Protein AF-A0A2D7VYM7-F1 (afdb_monomer_lite)

Secondary structure (DSSP, 8-state):
-PPPHHHHHHHHHHTS-EEESSTTGGGS-GGG---EEEHHHHHT--HHHHHHHHHHHHHHHHTT-S--PPPHHHHHHHTT-

Foldseek 3Di:
DDDDPVRVVVCVVVPFAKDALDPCLVVDDPLQHFDIATPQLSVPDDPVLSVVRRVQSNVCSVVVHPDGDHDPVSVVRRVVD

pLDDT: mean 92.01, std 3.01, range [81.81, 96.0]

Radius of gyration: 14.38 Å; chains: 1; bounding box: 34×25×43 Å

Structure (mmCIF, N/CA/C/O backbone):
data_AF-A0A2D7VYM7-F1
#
_entry.id   AF-A0A2D7VYM7-F1
#
loop_
_atom_site.group_PDB
_atom_site.id
_atom_site.type_symbol
_atom_site.label_atom_id
_atom_site.label_alt_id
_atom_site.label_comp_id
_atom_site.label_asym_id
_atom_site.label_entity_id
_atom_site.label_seq_id
_atom_site.pdbx_PDB_ins_code
_atom_site.Cartn_x
_atom_site.Cartn_y
_atom_site.Cartn_z
_atom_site.occupancy
_atom_site.B_iso_or_equiv
_atom_site.auth_seq_id
_atom_site.auth_comp_id
_atom_site.auth_asym_id
_atom_site.auth_atom_id
_atom_site.pdbx_PDB_model_num
ATOM 1 N N . MET A 1 1 ? -14.744 -8.787 30.319 1.00 81.81 1 MET A N 1
ATOM 2 C CA . MET A 1 1 ? -14.453 -7.332 30.248 1.00 81.81 1 MET A CA 1
ATOM 3 C C . MET A 1 1 ? -14.644 -6.812 28.830 1.00 81.81 1 MET A C 1
ATOM 5 O O . MET A 1 1 ? -14.203 -7.463 27.888 1.00 81.81 1 MET A O 1
ATOM 9 N N . ALA A 1 2 ? -15.259 -5.639 28.666 1.00 90.69 2 ALA A N 1
ATOM 10 C CA . ALA A 1 2 ? -15.327 -4.969 27.369 1.00 90.69 2 ALA A CA 1
ATOM 11 C C . ALA A 1 2 ? -13.957 -4.379 26.982 1.00 90.69 2 ALA A C 1
ATOM 13 O O . ALA A 1 2 ? -13.259 -3.805 27.814 1.00 90.69 2 ALA A O 1
ATOM 14 N N . LEU A 1 3 ? -13.572 -4.502 25.708 1.00 94.31 3 LEU A N 1
ATOM 15 C CA . LEU A 1 3 ? -12.307 -3.951 25.208 1.00 94.31 3 LEU A CA 1
ATOM 16 C C . LEU A 1 3 ? -12.304 -2.414 25.256 1.00 94.31 3 LEU A C 1
ATOM 18 O O . LEU A 1 3 ? -13.257 -1.771 24.798 1.00 94.31 3 LEU A O 1
ATOM 22 N N . LYS A 1 4 ? -11.188 -1.820 25.700 1.00 96.00 4 LYS A N 1
ATOM 23 C CA . LYS A 1 4 ? -10.942 -0.371 25.606 1.00 96.00 4 LYS A CA 1
ATOM 24 C C . LYS A 1 4 ? -10.899 0.070 24.136 1.00 96.00 4 LYS A C 1
ATOM 26 O O . LYS A 1 4 ? -10.583 -0.718 23.242 1.00 96.00 4 LYS A O 1
ATOM 31 N N . LYS A 1 5 ? -11.168 1.353 23.862 1.00 93.94 5 LYS A N 1
ATOM 32 C CA . LYS A 1 5 ? -11.164 1.910 22.489 1.00 93.94 5 LYS A CA 1
ATOM 33 C C . LYS A 1 5 ? -9.845 1.639 21.744 1.00 93.94 5 LYS A C 1
ATOM 35 O O . LYS A 1 5 ? -9.874 1.236 20.582 1.00 93.94 5 LYS A O 1
ATOM 40 N N . SER A 1 6 ? -8.703 1.781 22.420 1.00 94.12 6 SER A N 1
ATOM 41 C CA . SER A 1 6 ? -7.376 1.478 21.860 1.00 94.12 6 SER A CA 1
ATOM 42 C C . SER A 1 6 ? -7.221 0.001 21.485 1.00 94.12 6 SER A C 1
ATOM 44 O O . SER A 1 6 ? -6.758 -0.307 20.390 1.00 94.12 6 SER A O 1
ATOM 46 N N . GLN A 1 7 ? -7.689 -0.913 22.339 1.00 95.62 7 GLN A N 1
ATOM 47 C CA . GLN A 1 7 ? -7.654 -2.357 22.088 1.00 95.62 7 GLN A CA 1
ATOM 48 C C . GLN A 1 7 ? -8.568 -2.760 20.924 1.00 95.62 7 GLN A C 1
ATOM 50 O O . GLN A 1 7 ? -8.182 -3.592 20.106 1.00 95.62 7 GLN A O 1
ATOM 55 N N . LYS A 1 8 ? -9.751 -2.141 20.795 1.00 94.00 8 LYS A N 1
ATOM 56 C CA . LYS A 1 8 ? -10.641 -2.341 19.636 1.00 94.00 8 LYS A CA 1
ATOM 57 C C . LYS A 1 8 ? -9.968 -1.897 18.332 1.00 94.00 8 LYS A C 1
ATOM 59 O O . LYS A 1 8 ? -10.012 -2.629 17.346 1.00 94.00 8 LYS A O 1
ATOM 64 N N . SER A 1 9 ? -9.316 -0.731 18.339 1.00 90.31 9 SER A N 1
ATOM 65 C CA . SER A 1 9 ? -8.564 -0.216 17.185 1.00 90.31 9 SER A CA 1
ATOM 66 C C . SER A 1 9 ? -7.400 -1.136 16.807 1.00 90.31 9 SER A C 1
ATOM 68 O O . SER A 1 9 ? -7.263 -1.514 15.643 1.00 90.31 9 SER A O 1
ATOM 70 N N . LEU A 1 10 ? -6.620 -1.582 17.797 1.00 92.56 10 LEU A N 1
ATOM 71 C CA . LEU A 1 10 ? -5.522 -2.522 17.585 1.00 92.56 10 LEU A CA 1
ATOM 72 C C . LEU A 1 10 ? -6.029 -3.846 17.011 1.00 92.56 10 LEU A C 1
ATOM 74 O O . LEU A 1 10 ? -5.494 -4.296 16.006 1.00 92.56 1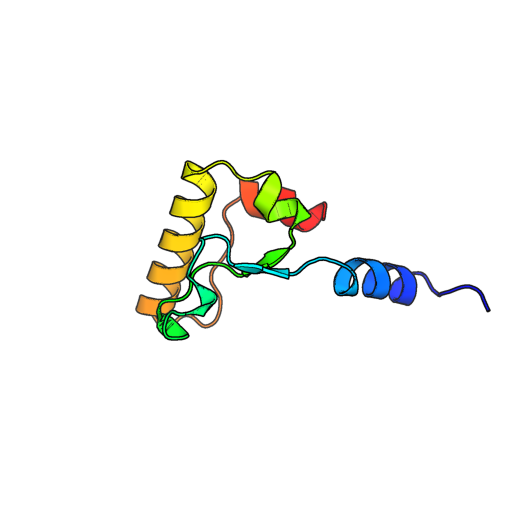0 LEU A O 1
ATOM 78 N N . LYS A 1 11 ? -7.099 -4.421 17.577 1.00 93.50 11 LYS A N 1
ATOM 79 C CA . LYS A 1 11 ? -7.719 -5.657 17.074 1.00 93.50 11 LYS A CA 1
ATOM 80 C C . LYS A 1 11 ? -8.188 -5.510 15.625 1.00 93.50 11 LYS A C 1
ATOM 82 O O . LYS A 1 11 ? -7.978 -6.411 14.818 1.00 93.50 11 LYS A O 1
ATOM 87 N N . LYS A 1 12 ? -8.783 -4.364 15.266 1.00 90.06 12 LYS A N 1
ATOM 88 C CA . LYS A 1 12 ? -9.167 -4.072 13.877 1.00 90.06 12 LYS A CA 1
ATOM 89 C C . LYS A 1 12 ? -7.946 -3.987 12.960 1.00 90.06 12 LYS A C 1
ATOM 91 O O . LYS A 1 12 ? -8.008 -4.471 11.837 1.00 90.06 12 LYS A O 1
ATOM 96 N N . TRP A 1 13 ? -6.855 -3.375 13.417 1.00 89.81 13 TRP A N 1
ATOM 97 C CA . TRP A 1 13 ? -5.626 -3.212 12.640 1.00 89.81 13 TRP A CA 1
ATOM 98 C C . TRP A 1 13 ? -4.848 -4.529 12.460 1.00 89.81 13 TRP A C 1
ATOM 100 O O . TRP A 1 13 ? -4.395 -4.826 11.351 1.00 89.81 13 TRP A O 1
ATOM 110 N N . THR A 1 14 ? -4.737 -5.347 13.512 1.00 91.25 14 THR A N 1
ATOM 111 C CA . THR A 1 14 ? -4.067 -6.658 13.470 1.00 91.25 14 THR A CA 1
ATOM 112 C C . THR A 1 14 ? -4.886 -7.706 12.722 1.00 91.25 14 THR A C 1
ATOM 114 O O . THR A 1 14 ? -4.305 -8.568 12.073 1.00 91.25 14 THR A O 1
ATOM 117 N N . GLY A 1 15 ? -6.218 -7.600 12.734 1.00 91.56 15 GLY A N 1
ATOM 118 C CA . GLY A 1 15 ? -7.113 -8.479 11.976 1.00 91.56 15 GLY A CA 1
ATOM 119 C C . GLY A 1 15 ? -7.137 -8.222 10.464 1.00 91.56 15 GLY A C 1
ATOM 120 O O . GLY A 1 15 ? -7.789 -8.962 9.728 1.00 91.56 15 GLY A O 1
ATOM 121 N N . GLN A 1 16 ? -6.458 -7.184 9.962 1.00 91.06 16 GLN A N 1
ATOM 122 C CA . GLN A 1 16 ? -6.409 -6.937 8.521 1.00 91.06 16 GLN A CA 1
ATOM 123 C C . GLN A 1 16 ? -5.494 -7.956 7.833 1.00 91.06 16 GLN A C 1
ATOM 125 O O . GLN A 1 16 ? -4.389 -8.238 8.283 1.00 91.06 16 GLN A O 1
ATOM 13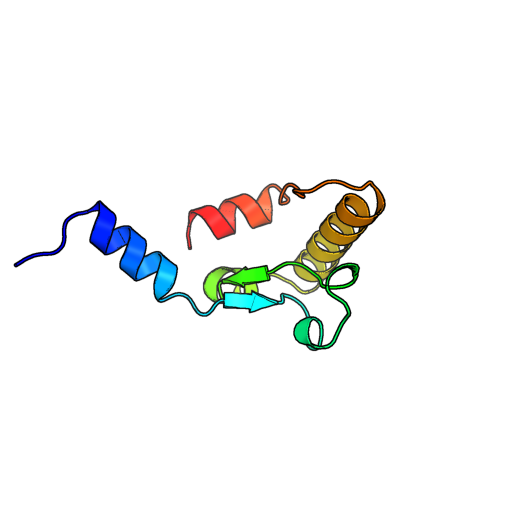0 N N . ASN A 1 17 ? -5.907 -8.454 6.667 1.00 94.31 17 ASN A N 1
ATOM 131 C 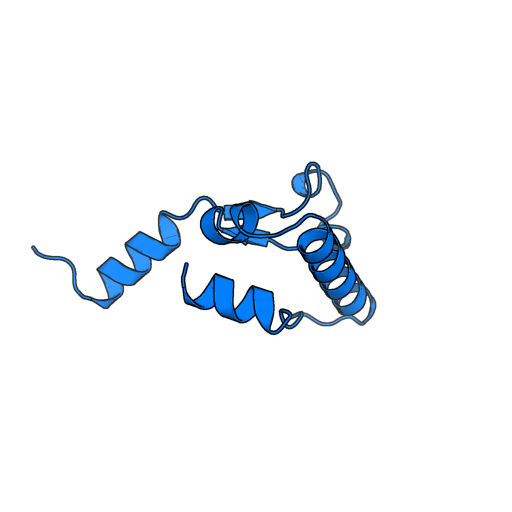CA . ASN A 1 17 ? -5.038 -9.293 5.843 1.00 94.31 17 ASN A CA 1
ATOM 132 C C . ASN A 1 1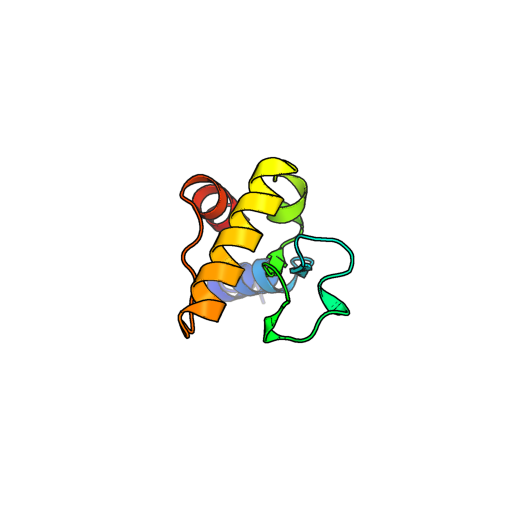7 ? -3.984 -8.420 5.133 1.00 94.31 17 ASN A C 1
ATOM 134 O O . ASN A 1 17 ? -4.256 -7.783 4.104 1.00 94.31 17 ASN A O 1
ATOM 138 N N . TRP A 1 18 ? -2.776 -8.378 5.689 1.00 94.19 18 TRP A N 1
ATOM 139 C CA . TRP A 1 18 ? -1.648 -7.625 5.151 1.00 94.19 18 TRP A CA 1
ATOM 140 C C . TRP A 1 18 ? -0.933 -8.376 4.028 1.00 94.19 18 TRP A C 1
ATOM 142 O O . TRP A 1 18 ? -0.763 -9.588 4.063 1.00 94.19 18 TRP A O 1
ATOM 152 N N . GLY A 1 19 ? -0.500 -7.650 2.999 1.00 95.06 19 GLY A N 1
ATOM 153 C CA . GLY A 1 19 ? 0.239 -8.270 1.908 1.00 95.06 19 GLY A CA 1
ATOM 154 C C . GLY A 1 19 ? 0.813 -7.274 0.915 1.00 95.06 19 GLY A C 1
ATOM 155 O O . GLY A 1 19 ? 0.574 -6.067 0.985 1.00 95.06 19 GLY A O 1
ATOM 156 N N . TYR A 1 20 ? 1.570 -7.790 -0.050 1.00 95.06 20 TYR A N 1
ATOM 157 C CA . TYR A 1 20 ? 2.100 -6.960 -1.124 1.00 95.06 20 TYR A CA 1
ATOM 158 C C . TYR A 1 20 ? 1.025 -6.587 -2.144 1.00 95.06 20 TYR A C 1
ATOM 160 O O . TYR A 1 20 ? 0.039 -7.300 -2.351 1.00 95.06 20 TYR A O 1
ATOM 168 N N . VAL A 1 21 ? 1.230 -5.433 -2.775 1.00 92.31 21 VAL A N 1
ATOM 169 C CA . VAL A 1 21 ? 0.343 -4.889 -3.804 1.00 92.31 21 VAL A CA 1
ATOM 170 C C . VAL A 1 21 ? 0.438 -5.663 -5.122 1.00 92.31 21 VAL A C 1
ATOM 172 O O . VAL A 1 21 ? -0.584 -5.859 -5.778 1.00 92.31 21 VAL A O 1
ATOM 175 N N . SER A 1 22 ? 1.641 -6.094 -5.518 1.00 89.06 22 SER A N 1
ATOM 176 C CA . SER A 1 22 ? 1.846 -6.904 -6.724 1.00 89.06 22 SER A CA 1
ATOM 177 C C . SER A 1 22 ? 1.965 -8.380 -6.368 1.00 89.06 22 SER A C 1
ATOM 179 O O . SER A 1 22 ? 2.655 -8.739 -5.409 1.00 89.06 22 SER A O 1
ATOM 181 N N . LYS A 1 23 ? 1.372 -9.247 -7.198 1.00 86.12 23 LYS A N 1
ATOM 182 C CA . LYS A 1 23 ? 1.651 -10.688 -7.152 1.00 86.12 23 LYS A CA 1
ATOM 183 C C . LYS A 1 23 ? 3.161 -10.915 -7.340 1.00 86.12 23 LYS A C 1
ATOM 185 O O . LYS A 1 23 ? 3.820 -10.172 -8.070 1.00 86.12 23 LYS A O 1
ATOM 190 N N . GLY A 1 24 ? 3.715 -11.882 -6.609 1.00 86.56 24 GLY A N 1
ATOM 191 C CA . GLY A 1 24 ? 5.137 -12.243 -6.664 1.00 86.56 24 GLY A CA 1
ATOM 192 C C . GLY A 1 24 ? 6.105 -11.309 -5.924 1.00 86.56 24 GLY A C 1
ATOM 193 O O . GLY A 1 24 ? 7.277 -11.649 -5.803 1.00 86.56 24 GLY A O 1
ATOM 194 N N . ASP A 1 25 ? 5.664 -10.168 -5.373 1.00 89.75 25 ASP A N 1
ATOM 195 C CA . ASP A 1 25 ? 6.570 -9.260 -4.644 1.00 89.75 25 ASP A CA 1
ATOM 196 C C . ASP A 1 25 ? 7.180 -9.903 -3.388 1.00 89.75 25 ASP A C 1
ATOM 198 O O . ASP A 1 25 ? 8.301 -9.559 -3.026 1.00 89.75 25 ASP A O 1
ATOM 202 N N . ALA A 1 26 ? 6.498 -10.863 -2.756 1.00 89.56 26 ALA A N 1
ATOM 203 C CA . ALA A 1 26 ? 7.038 -11.599 -1.610 1.00 89.56 26 ALA A CA 1
ATOM 204 C C . ALA A 1 26 ? 8.305 -12.402 -1.960 1.00 89.56 26 ALA A C 1
ATOM 206 O O . ALA A 1 26 ? 9.225 -12.471 -1.145 1.00 89.56 26 ALA A O 1
ATOM 207 N N . LYS A 1 27 ? 8.378 -12.935 -3.190 1.00 93.19 27 LYS A N 1
ATOM 208 C CA . LYS A 1 27 ? 9.508 -13.733 -3.694 1.00 93.19 27 LYS A CA 1
ATOM 209 C C . LYS A 1 27 ? 10.723 -12.875 -4.068 1.00 93.19 27 LYS A C 1
ATOM 211 O O . LYS A 1 27 ? 11.813 -13.392 -4.266 1.00 93.19 27 LYS A O 1
ATOM 216 N N . LYS A 1 28 ? 10.558 -11.552 -4.175 1.00 90.56 28 LYS A N 1
ATOM 217 C CA . LYS A 1 28 ? 11.648 -10.640 -4.544 1.00 90.56 28 LYS A CA 1
ATOM 218 C C . LYS A 1 28 ? 12.554 -10.355 -3.339 1.00 90.56 28 LYS A C 1
ATOM 220 O O . LYS A 1 28 ? 12.061 -10.309 -2.203 1.00 90.56 28 LYS A O 1
ATOM 225 N N . PRO A 1 29 ? 13.844 -10.035 -3.564 1.00 90.50 29 PRO A N 1
ATOM 226 C CA . PRO A 1 29 ? 14.715 -9.498 -2.520 1.00 90.50 29 PRO A CA 1
ATOM 227 C C . PRO A 1 29 ? 14.072 -8.290 -1.833 1.00 90.50 29 PRO A C 1
ATOM 229 O O . PRO A 1 29 ? 13.442 -7.473 -2.510 1.00 90.50 29 PRO A O 1
ATOM 232 N N . ARG A 1 30 ? 14.257 -8.129 -0.512 1.00 84.81 30 ARG A N 1
ATOM 233 C CA . ARG A 1 30 ? 13.613 -7.069 0.304 1.00 84.81 30 ARG A CA 1
ATOM 234 C C . ARG A 1 30 ? 13.688 -5.680 -0.343 1.00 84.81 30 ARG A C 1
ATOM 236 O O . ARG A 1 30 ? 12.693 -4.960 -0.368 1.00 84.81 30 ARG A O 1
ATOM 243 N N . ARG A 1 31 ? 14.838 -5.340 -0.936 1.00 83.31 31 ARG A N 1
ATOM 244 C CA . ARG A 1 31 ? 15.089 -4.059 -1.626 1.00 83.31 31 ARG A CA 1
ATOM 245 C C . ARG A 1 31 ? 14.213 -3.842 -2.872 1.00 83.31 31 ARG A C 1
ATOM 247 O O . ARG A 1 31 ? 13.879 -2.701 -3.193 1.00 83.31 31 ARG A O 1
ATOM 254 N N . LYS A 1 32 ? 13.814 -4.926 -3.548 1.00 86.44 32 LYS A N 1
ATOM 255 C CA . LYS A 1 32 ? 13.023 -4.937 -4.794 1.00 86.44 32 LYS A CA 1
ATOM 256 C C . LYS A 1 32 ? 11.514 -5.115 -4.563 1.00 86.44 32 LYS A C 1
ATOM 258 O O . LYS A 1 32 ? 10.738 -4.976 -5.515 1.00 86.44 32 LYS A O 1
ATOM 263 N N . ARG A 1 33 ? 11.083 -5.407 -3.329 1.00 91.06 33 ARG A N 1
ATOM 264 C CA . ARG A 1 33 ? 9.661 -5.578 -2.994 1.00 91.06 33 ARG A CA 1
ATOM 265 C C . ARG A 1 33 ? 8.900 -4.261 -3.143 1.00 91.06 33 ARG A C 1
ATOM 267 O O . ARG A 1 33 ? 9.426 -3.179 -2.872 1.00 91.06 33 ARG A O 1
ATOM 274 N N . GLY A 1 34 ? 7.656 -4.361 -3.596 1.00 92.00 34 GLY A N 1
ATOM 275 C CA . GLY A 1 34 ? 6.743 -3.234 -3.685 1.00 92.00 34 GLY A CA 1
ATOM 276 C C . GLY A 1 34 ? 6.142 -2.852 -2.335 1.00 92.00 34 GLY A C 1
ATOM 277 O O . GLY A 1 34 ? 6.675 -3.125 -1.258 1.00 92.00 34 GLY A O 1
ATOM 278 N N . ARG A 1 35 ? 5.004 -2.171 -2.397 1.00 94.94 35 ARG A N 1
ATOM 279 C CA . ARG A 1 35 ? 4.268 -1.694 -1.228 1.00 94.94 35 ARG A CA 1
ATOM 280 C C . ARG A 1 35 ? 3.585 -2.844 -0.497 1.00 94.94 35 ARG A C 1
ATOM 282 O O . ARG A 1 35 ? 3.021 -3.732 -1.133 1.00 94.94 35 ARG A O 1
ATOM 289 N N . TYR A 1 36 ? 3.604 -2.762 0.829 1.00 93.94 36 TYR A N 1
ATOM 290 C CA . TYR A 1 36 ? 2.919 -3.669 1.742 1.00 93.94 36 TYR A CA 1
ATOM 291 C C . TYR A 1 36 ? 1.727 -2.935 2.361 1.00 93.94 36 TYR A C 1
ATOM 293 O O . TYR A 1 36 ? 1.911 -1.880 2.967 1.00 93.94 36 TYR A O 1
ATOM 301 N N . LEU A 1 37 ? 0.513 -3.426 2.114 1.00 94.25 37 LEU A N 1
ATOM 302 C CA . LEU A 1 37 ? -0.748 -2.750 2.427 1.00 94.25 37 LEU A CA 1
ATOM 303 C C . LEU A 1 37 ? -1.821 -3.770 2.851 1.00 94.25 37 LEU A C 1
ATOM 305 O O . LEU A 1 37 ? -1.770 -4.931 2.428 1.00 94.25 37 LEU A O 1
ATOM 309 N N . PRO A 1 38 ? -2.830 -3.355 3.630 1.00 94.62 38 PRO A N 1
ATOM 310 C CA . PRO A 1 38 ? -3.922 -4.241 4.005 1.00 94.62 38 PRO A CA 1
ATOM 311 C C . PRO A 1 38 ? -4.841 -4.546 2.816 1.00 94.62 38 PRO A C 1
ATOM 313 O O . PRO A 1 38 ? -4.916 -3.790 1.843 1.00 94.62 38 PRO A O 1
ATOM 316 N N . ALA A 1 39 ? -5.544 -5.677 2.873 1.00 93.00 39 ALA A N 1
ATOM 317 C CA . ALA A 1 39 ? -6.396 -6.169 1.791 1.00 93.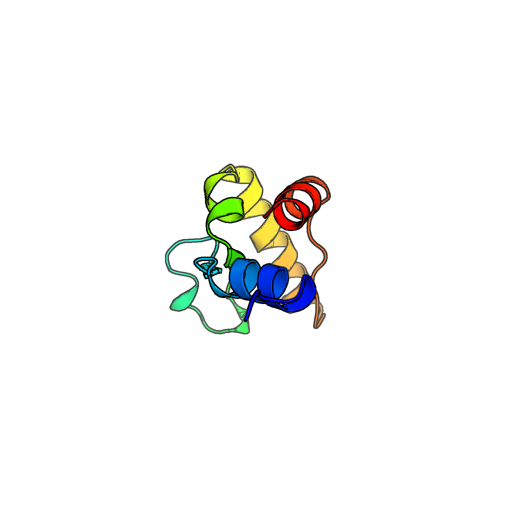00 39 ALA A CA 1
ATOM 318 C C . ALA A 1 39 ? -7.501 -5.176 1.401 1.00 93.00 39 ALA A C 1
ATOM 320 O O . ALA A 1 39 ? -7.747 -4.997 0.210 1.00 93.00 39 ALA A O 1
ATOM 321 N N . SER A 1 40 ? -8.104 -4.487 2.374 1.00 92.00 40 SER A N 1
ATOM 322 C CA . SER A 1 40 ? -9.115 -3.436 2.160 1.00 92.00 40 SER A CA 1
ATOM 323 C C . SER A 1 40 ? -8.615 -2.329 1.222 1.00 92.00 40 SER A C 1
ATOM 325 O O . SER A 1 40 ? -9.319 -1.890 0.313 1.00 92.00 40 SER A O 1
ATOM 327 N N . VAL A 1 41 ? -7.352 -1.927 1.363 1.00 94.12 41 VAL A N 1
ATOM 328 C CA . VAL A 1 41 ? -6.723 -0.932 0.488 1.00 94.12 41 VAL A CA 1
ATOM 329 C C . VAL A 1 41 ? -6.325 -1.558 -0.844 1.00 94.12 41 VAL A C 1
ATOM 331 O O . VAL A 1 41 ? -6.610 -0.995 -1.896 1.00 94.12 41 VAL A O 1
ATOM 334 N N . ARG A 1 42 ? -5.699 -2.742 -0.836 1.00 93.50 42 ARG A N 1
ATOM 335 C CA . ARG A 1 42 ? -5.233 -3.410 -2.066 1.00 93.50 42 ARG A CA 1
ATOM 336 C C . ARG A 1 42 ? -6.369 -3.700 -3.051 1.00 93.50 42 ARG A C 1
ATOM 338 O O . ARG A 1 42 ? -6.160 -3.565 -4.258 1.00 93.50 42 ARG A O 1
ATOM 345 N N . LYS A 1 43 ? -7.546 -4.089 -2.549 1.00 91.31 43 LYS A N 1
ATOM 346 C CA . LYS A 1 43 ? -8.739 -4.396 -3.356 1.00 91.31 43 LYS A CA 1
ATOM 347 C C . LYS A 1 43 ? -9.340 -3.149 -4.009 1.00 91.31 43 LYS A C 1
ATOM 349 O O . LYS A 1 43 ? -9.764 -3.220 -5.151 1.00 91.31 43 LYS A O 1
ATOM 354 N N . THR A 1 44 ? -9.287 -1.995 -3.342 1.00 92.62 44 THR A N 1
ATOM 355 C CA . THR A 1 44 ? -9.834 -0.726 -3.864 1.00 92.62 44 THR A CA 1
ATOM 356 C C . THR A 1 44 ? -8.874 0.028 -4.792 1.00 92.62 44 THR A C 1
ATOM 358 O O . THR A 1 44 ? -9.195 1.115 -5.276 1.00 92.62 44 THR A O 1
ATOM 361 N N . MET A 1 45 ? -7.656 -0.476 -5.012 1.00 92.94 45 MET A N 1
ATOM 362 C CA . MET A 1 45 ? -6.674 0.154 -5.899 1.00 92.94 45 MET A CA 1
ATOM 363 C C . MET A 1 45 ? -6.793 -0.365 -7.332 1.00 92.94 45 MET A C 1
ATOM 365 O O . MET A 1 45 ? -6.759 -1.575 -7.565 1.00 92.94 45 MET A O 1
ATOM 369 N N . THR A 1 46 ? -6.809 0.558 -8.293 1.00 93.81 46 THR A N 1
ATOM 370 C CA . THR A 1 46 ? -6.697 0.237 -9.723 1.00 93.81 46 THR A CA 1
ATOM 371 C C . THR A 1 46 ? -5.294 -0.274 -10.063 1.00 93.81 46 THR A C 1
ATOM 373 O O . THR A 1 46 ? -4.332 -0.018 -9.330 1.00 93.81 46 THR A O 1
ATOM 376 N N . ALA A 1 47 ? -5.135 -0.960 -11.198 1.00 92.88 47 ALA A N 1
ATOM 377 C CA . ALA A 1 47 ? -3.822 -1.417 -11.666 1.00 92.88 47 ALA A CA 1
ATOM 378 C C . ALA A 1 47 ? -2.808 -0.260 -11.789 1.00 92.88 47 ALA A C 1
ATOM 380 O O . ALA A 1 47 ? -1.673 -0.373 -11.317 1.00 92.88 47 ALA A O 1
ATOM 381 N N . SER A 1 48 ? -3.244 0.892 -12.310 1.00 93.25 48 SER A N 1
ATOM 382 C CA . SER A 1 48 ? -2.422 2.103 -12.423 1.00 93.25 48 SER A CA 1
ATOM 383 C C . SER A 1 48 ? -1.960 2.633 -11.061 1.00 93.25 48 SER A C 1
ATOM 385 O O . SER A 1 48 ? -0.778 2.927 -10.872 1.00 93.25 48 SER A O 1
ATOM 387 N N . GLN A 1 49 ? -2.848 2.669 -10.062 1.00 94.56 49 GLN A N 1
ATOM 388 C CA . GLN A 1 49 ? -2.502 3.083 -8.697 1.00 94.56 49 GLN A CA 1
ATOM 389 C C . GLN A 1 49 ? -1.490 2.130 -8.054 1.00 94.56 49 GLN A C 1
ATOM 391 O O . GLN A 1 49 ? -0.539 2.572 -7.404 1.00 94.56 49 GLN A O 1
ATOM 396 N N . LYS A 1 50 ? -1.667 0.821 -8.256 1.00 94.38 50 LYS A N 1
ATOM 397 C CA . LYS A 1 50 ? -0.744 -0.210 -7.764 1.00 94.38 50 LYS A CA 1
ATOM 398 C C . LYS A 1 50 ? 0.655 -0.033 -8.361 1.00 94.38 50 LYS A C 1
ATOM 400 O O . LYS A 1 50 ? 1.645 -0.023 -7.625 1.00 94.38 50 LYS A O 1
ATOM 405 N N . ALA A 1 51 ? 0.738 0.164 -9.676 1.00 93.88 51 ALA A N 1
ATOM 406 C CA . ALA A 1 51 ? 1.995 0.396 -10.381 1.00 93.88 51 ALA A CA 1
ATOM 407 C C . ALA A 1 51 ? 2.686 1.690 -9.919 1.00 93.88 51 ALA A C 1
ATOM 409 O O . ALA A 1 51 ? 3.881 1.674 -9.606 1.00 93.88 51 ALA A O 1
ATOM 410 N N . TYR A 1 52 ? 1.931 2.786 -9.800 1.00 95.38 52 TYR A N 1
ATOM 411 C CA . TYR A 1 52 ? 2.438 4.081 -9.344 1.00 95.38 52 TYR A CA 1
ATOM 412 C C . TYR A 1 52 ? 3.034 4.006 -7.931 1.00 95.38 52 TYR A C 1
ATOM 414 O O . TYR A 1 52 ? 4.154 4.461 -7.688 1.00 95.38 52 TYR A O 1
ATOM 422 N N . GLU A 1 53 ? 2.329 3.385 -6.985 1.00 95.56 53 GLU A N 1
ATOM 423 C CA . GLU A 1 53 ? 2.791 3.292 -5.597 1.00 95.56 53 GLU A CA 1
ATOM 424 C C . GLU A 1 53 ? 4.040 2.423 -5.442 1.00 95.56 53 GLU A C 1
ATOM 426 O O . GLU A 1 53 ? 4.923 2.732 -4.629 1.00 95.56 53 GLU A O 1
ATOM 431 N N . ASN A 1 54 ? 4.144 1.368 -6.251 1.00 93.94 54 ASN A N 1
ATOM 432 C CA . ASN A 1 54 ? 5.337 0.538 -6.332 1.00 93.94 54 ASN A CA 1
ATOM 433 C C . ASN A 1 54 ? 6.515 1.302 -6.943 1.00 93.94 54 ASN A C 1
ATOM 435 O O . ASN A 1 54 ? 7.613 1.248 -6.390 1.00 93.94 54 ASN A O 1
ATOM 439 N N . ARG A 1 55 ? 6.298 2.067 -8.022 1.00 93.56 55 ARG A N 1
ATOM 440 C CA . ARG A 1 55 ? 7.323 2.946 -8.611 1.00 93.56 55 ARG A CA 1
ATOM 441 C C . ARG A 1 55 ? 7.835 3.944 -7.576 1.00 93.56 55 ARG A C 1
ATOM 443 O O . ARG A 1 55 ? 9.040 4.047 -7.368 1.00 93.56 55 ARG A O 1
ATOM 450 N N . LYS A 1 56 ? 6.925 4.585 -6.837 1.00 94.44 56 LYS A N 1
ATOM 451 C CA . LYS A 1 56 ? 7.264 5.522 -5.761 1.00 94.44 56 LYS A CA 1
ATOM 452 C C . LYS A 1 56 ? 8.058 4.863 -4.629 1.00 94.44 56 LYS A C 1
ATOM 454 O O . LYS A 1 56 ? 9.003 5.462 -4.121 1.00 94.44 56 LYS A O 1
ATOM 459 N N . LYS A 1 57 ? 7.710 3.630 -4.237 1.00 93.38 57 LYS A N 1
ATOM 460 C CA . LYS A 1 57 ? 8.477 2.875 -3.229 1.00 93.38 57 LYS A CA 1
ATOM 461 C C . LYS A 1 57 ? 9.878 2.535 -3.726 1.00 93.38 57 LYS A C 1
ATOM 463 O O . LYS A 1 57 ? 10.834 2.733 -2.985 1.00 93.38 57 LYS A O 1
ATOM 468 N N . ARG A 1 58 ? 10.007 2.069 -4.969 1.00 91.75 58 ARG A N 1
ATOM 469 C CA . ARG A 1 58 ? 11.305 1.727 -5.567 1.00 91.75 58 ARG A CA 1
ATOM 470 C C . ARG A 1 58 ? 12.201 2.952 -5.721 1.00 91.75 58 ARG A C 1
ATOM 472 O O . ARG A 1 58 ? 13.365 2.870 -5.359 1.00 91.75 58 ARG A O 1
ATOM 479 N N . ALA A 1 59 ? 11.652 4.088 -6.150 1.00 92.62 59 ALA A N 1
ATOM 480 C CA . ALA A 1 59 ? 12.387 5.350 -6.221 1.00 92.62 59 ALA A CA 1
ATOM 481 C C . ALA A 1 59 ? 12.910 5.787 -4.842 1.00 92.62 59 ALA A C 1
ATOM 483 O O . ALA A 1 59 ? 14.078 6.127 -4.700 1.00 92.62 59 ALA A O 1
ATOM 484 N N . ALA A 1 60 ? 12.074 5.703 -3.801 1.00 93.62 60 ALA A N 1
ATOM 485 C CA . ALA A 1 60 ? 12.498 6.011 -2.437 1.00 93.62 60 ALA A CA 1
ATOM 486 C C . ALA A 1 60 ? 13.575 5.043 -1.917 1.00 93.62 60 ALA A C 1
ATOM 488 O O . ALA A 1 60 ? 14.535 5.494 -1.303 1.00 93.62 60 ALA A O 1
ATOM 489 N N . ASN A 1 61 ? 13.445 3.740 -2.196 1.00 90.81 61 ASN A N 1
ATOM 490 C CA . ASN A 1 61 ? 14.465 2.748 -1.840 1.00 90.81 61 ASN A CA 1
ATOM 491 C C . ASN A 1 61 ? 15.793 3.015 -2.567 1.00 90.81 61 ASN A C 1
ATOM 493 O O . ASN A 1 61 ? 16.843 2.917 -1.944 1.00 90.81 61 ASN A O 1
ATOM 497 N N . LYS A 1 62 ? 15.750 3.357 -3.865 1.00 90.88 62 LYS A N 1
ATOM 498 C CA . LYS A 1 62 ? 16.940 3.709 -4.658 1.00 90.88 62 LYS A CA 1
ATOM 499 C C . LYS A 1 62 ? 17.647 4.934 -4.077 1.00 90.88 62 LYS A C 1
ATOM 501 O O . LYS A 1 62 ? 18.863 4.953 -4.014 1.00 90.88 62 LYS A O 1
ATOM 506 N N . ALA A 1 63 ? 16.879 5.905 -3.589 1.00 92.75 63 ALA A N 1
ATOM 507 C CA . ALA A 1 63 ? 17.391 7.094 -2.912 1.00 92.75 63 ALA A CA 1
ATOM 508 C C . ALA A 1 63 ? 17.800 6.859 -1.439 1.00 92.75 63 ALA A C 1
ATOM 510 O O . ALA A 1 63 ? 17.936 7.826 -0.697 1.00 92.75 63 ALA A O 1
ATOM 511 N N . GLY A 1 64 ? 17.894 5.608 -0.965 1.00 92.62 64 GLY A N 1
ATOM 512 C CA . GLY A 1 64 ? 18.300 5.291 0.413 1.00 92.62 64 GLY A CA 1
ATOM 513 C C . GLY A 1 64 ? 17.288 5.678 1.501 1.00 92.62 64 GLY A C 1
ATOM 514 O O . GLY A 1 64 ? 17.591 5.612 2.689 1.00 92.62 64 GLY A O 1
ATOM 515 N N . LYS A 1 65 ? 16.059 6.069 1.137 1.00 92.69 65 LYS A N 1
ATOM 516 C CA . LYS A 1 65 ? 15.064 6.543 2.108 1.00 92.69 65 LYS A CA 1
ATOM 517 C C . LYS A 1 65 ? 14.454 5.374 2.876 1.00 92.69 65 LYS A C 1
ATOM 519 O O . LYS A 1 65 ? 13.838 4.484 2.286 1.00 92.69 65 LYS A O 1
ATOM 524 N N . GLN A 1 66 ? 14.492 5.450 4.207 1.00 90.12 66 GLN A N 1
ATOM 525 C CA . GLN A 1 66 ? 13.838 4.470 5.085 1.00 90.12 66 GLN A CA 1
ATOM 526 C C . GLN A 1 66 ? 12.319 4.398 4.837 1.00 90.12 66 GLN A C 1
ATOM 528 O O . GLN A 1 66 ? 11.719 3.319 4.788 1.00 90.12 66 GLN A O 1
ATOM 533 N N . ARG A 1 67 ? 11.674 5.555 4.623 1.00 90.94 67 ARG A N 1
ATOM 534 C CA . ARG A 1 67 ? 10.221 5.674 4.426 1.00 90.94 67 ARG A CA 1
ATOM 535 C C . ARG A 1 67 ? 9.886 6.321 3.085 1.00 90.94 67 ARG A C 1
ATOM 537 O O . ARG A 1 67 ? 10.495 7.299 2.665 1.00 90.94 67 ARG A O 1
ATOM 544 N N . ALA A 1 68 ? 8.847 5.802 2.434 1.00 93.00 68 ALA A N 1
ATOM 545 C CA . ALA A 1 68 ? 8.326 6.339 1.180 1.00 93.00 68 ALA A CA 1
ATOM 546 C C . ALA A 1 68 ? 6.903 6.866 1.397 1.00 93.00 68 ALA A C 1
ATOM 548 O O . ALA A 1 68 ? 6.006 6.092 1.734 1.00 93.00 68 ALA A O 1
ATOM 549 N N . LYS A 1 69 ? 6.656 8.159 1.163 1.00 94.19 69 LYS A N 1
ATOM 550 C CA . LYS A 1 69 ? 5.314 8.755 1.324 1.00 94.19 69 LYS A CA 1
ATOM 551 C C . LYS A 1 69 ? 4.307 8.105 0.361 1.00 94.19 69 LYS A C 1
ATOM 553 O O . LYS A 1 69 ? 4.640 7.876 -0.802 1.00 94.19 69 LYS A O 1
ATOM 558 N N . TYR A 1 70 ? 3.082 7.836 0.812 1.00 94.44 70 TYR A N 1
ATOM 559 C CA . TYR A 1 70 ? 1.974 7.430 -0.069 1.00 94.44 70 TYR A CA 1
ATOM 560 C C . TYR A 1 70 ? 1.529 8.596 -0.965 1.00 94.44 70 TYR A C 1
ATOM 562 O O . TYR A 1 70 ? 1.710 9.770 -0.603 1.00 94.44 70 TYR A O 1
ATOM 570 N N . SER A 1 71 ? 0.936 8.303 -2.126 1.00 94.38 71 SER A N 1
ATOM 571 C CA . SER A 1 71 ? 0.149 9.299 -2.869 1.00 94.38 71 SER A CA 1
ATOM 572 C C . SER A 1 71 ? -1.026 9.810 -2.031 1.00 94.38 71 SER A C 1
ATOM 574 O O . SER A 1 71 ? -1.422 9.194 -1.035 1.00 94.38 71 SER A O 1
ATOM 576 N N . LYS A 1 72 ? -1.593 10.954 -2.428 1.00 94.50 72 LYS A N 1
ATOM 577 C CA . LYS A 1 72 ? -2.755 11.536 -1.744 1.00 94.50 72 LYS A CA 1
ATOM 578 C C . LYS A 1 72 ? -3.949 10.566 -1.751 1.00 94.50 72 LYS A C 1
ATOM 580 O O . LYS A 1 72 ? -4.597 10.409 -0.719 1.00 94.50 72 LYS A O 1
ATOM 585 N N . SER A 1 73 ? -4.205 9.874 -2.865 1.00 92.00 73 SER A N 1
ATOM 586 C CA . SER A 1 73 ? -5.324 8.930 -3.000 1.00 92.00 73 SER A CA 1
ATOM 587 C C . SER A 1 73 ? -5.139 7.682 -2.131 1.00 92.00 73 SER A C 1
ATOM 589 O O . SER A 1 73 ? -6.028 7.347 -1.348 1.00 92.00 73 SER A O 1
ATOM 591 N N . THR A 1 74 ? -3.967 7.042 -2.175 1.00 93.19 74 THR A N 1
ATOM 592 C CA . THR A 1 74 ? -3.671 5.868 -1.336 1.00 93.19 74 THR A CA 1
ATOM 593 C C . THR A 1 74 ? -3.694 6.224 0.146 1.00 93.19 74 THR A C 1
ATOM 595 O O . THR A 1 74 ? -4.250 5.480 0.945 1.00 93.19 74 THR A O 1
ATOM 598 N N . ARG A 1 75 ? -3.179 7.398 0.534 1.00 93.94 75 ARG A N 1
ATOM 599 C CA . ARG A 1 75 ? -3.236 7.869 1.928 1.00 93.94 75 ARG A CA 1
ATOM 600 C C . ARG A 1 75 ? -4.673 8.015 2.431 1.00 93.94 75 ARG A C 1
ATOM 602 O O . ARG A 1 75 ? -4.962 7.636 3.561 1.00 93.94 75 ARG A O 1
ATOM 609 N N . LYS A 1 76 ? -5.579 8.538 1.594 1.00 93.44 76 LYS A N 1
ATOM 610 C CA . LYS 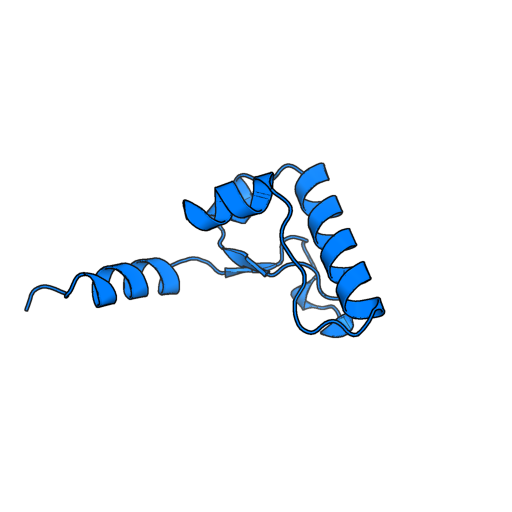A 1 76 ? -7.013 8.624 1.914 1.00 93.44 76 LYS A CA 1
ATOM 611 C C . LYS A 1 76 ? -7.640 7.235 2.097 1.00 93.44 76 LYS A C 1
ATOM 613 O O . LYS A 1 76 ? -8.476 7.088 2.978 1.00 93.44 76 LYS A O 1
ATOM 618 N N . LYS A 1 77 ? -7.231 6.235 1.309 1.00 92.12 77 LYS A N 1
ATOM 619 C CA . LYS A 1 77 ? -7.698 4.842 1.439 1.00 92.12 77 LYS A CA 1
ATOM 620 C C . LYS A 1 77 ? -7.173 4.172 2.710 1.00 92.12 77 LYS A C 1
ATOM 622 O O . LYS A 1 77 ? -7.962 3.631 3.466 1.00 92.12 77 LYS A O 1
ATOM 627 N N . VAL A 1 78 ? -5.870 4.283 2.984 1.00 91.31 78 VAL A N 1
ATOM 628 C CA . VAL A 1 78 ? -5.232 3.703 4.182 1.00 91.31 78 VAL A CA 1
ATOM 629 C C . VAL A 1 78 ? -5.827 4.263 5.471 1.00 91.31 78 VAL A C 1
ATOM 631 O O . VAL A 1 78 ? -6.053 3.513 6.404 1.00 91.31 78 VAL A O 1
ATOM 634 N N . ARG A 1 79 ? -6.142 5.560 5.519 1.00 89.62 79 ARG A N 1
ATOM 635 C CA . ARG A 1 79 ? -6.759 6.184 6.701 1.00 89.62 79 ARG A CA 1
ATOM 636 C C . ARG A 1 79 ? -8.177 5.675 7.005 1.00 89.62 79 ARG A C 1
ATOM 638 O O . ARG A 1 79 ? -8.645 5.856 8.120 1.00 89.62 79 ARG A O 1
ATOM 645 N N . ARG A 1 80 ? -8.865 5.095 6.019 1.00 85.56 80 ARG A N 1
ATOM 646 C CA . ARG A 1 80 ? -10.229 4.561 6.168 1.00 85.56 80 ARG A CA 1
ATOM 647 C C . ARG A 1 80 ? -10.266 3.051 6.423 1.00 85.56 80 ARG A C 1
ATOM 649 O O . ARG A 1 80 ? -11.343 2.531 6.695 1.00 85.56 80 ARG A O 1
ATOM 656 N N . ALA A 1 81 ? -9.128 2.370 6.287 1.00 81.81 81 ALA A N 1
ATOM 657 C CA . ALA A 1 81 ? -8.993 0.928 6.465 1.00 81.81 81 ALA A CA 1
ATOM 658 C C . ALA A 1 81 ? -8.908 0.565 7.950 1.00 81.81 81 ALA A C 1
ATOM 660 O O . ALA A 1 81 ? -9.793 -0.178 8.429 1.00 81.81 81 ALA A O 1
#

Sequence (81 aa):
MALKKSQKSLKKWTGQNWGYVSKGDAKKPRRKRGRYLPASVRKTMTASQKAYENRKKRAANKAGKQRAKYSKSTRKKVRRA